Protein AF-A0A526TAL0-F1 (afdb_monomer_lite)

Structure (mmCIF, N/CA/C/O backbone):
data_AF-A0A526TAL0-F1
#
_entry.id   AF-A0A526TAL0-F1
#
loop_
_atom_site.group_PDB
_atom_site.id
_atom_site.type_symbol
_atom_site.label_atom_id
_atom_site.label_alt_id
_atom_site.label_comp_id
_atom_site.label_asym_id
_atom_site.label_entity_id
_atom_site.label_seq_id
_atom_site.pdbx_PDB_ins_code
_atom_site.Cartn_x
_atom_site.Cartn_y
_atom_site.Cartn_z
_atom_site.occupancy
_atom_site.B_iso_or_equiv
_atom_site.auth_seq_id
_atom_site.auth_comp_id
_atom_site.auth_asym_id
_atom_site.auth_atom_id
_atom_site.pdbx_PDB_model_num
ATOM 1 N N . MET A 1 1 ? -10.547 2.618 7.951 1.00 85.00 1 MET A N 1
ATOM 2 C CA . MET A 1 1 ? -10.160 3.101 6.609 1.00 85.00 1 MET A CA 1
ATOM 3 C C . MET A 1 1 ? -8.898 3.930 6.761 1.00 85.00 1 MET A C 1
ATOM 5 O O . MET A 1 1 ? -8.906 4.851 7.568 1.00 85.00 1 MET A O 1
ATOM 9 N N . VAL A 1 2 ? -7.821 3.562 6.070 1.00 91.44 2 VAL A N 1
ATOM 10 C CA . VAL A 1 2 ? -6.531 4.266 6.078 1.00 91.44 2 VAL A CA 1
ATOM 11 C C . VAL A 1 2 ? -6.143 4.567 4.636 1.00 91.44 2 VAL A C 1
ATOM 13 O O . VAL A 1 2 ? -6.151 3.665 3.799 1.00 91.44 2 VAL A O 1
ATOM 16 N N . GLU A 1 3 ? -5.804 5.824 4.355 1.00 92.56 3 GLU A N 1
ATOM 17 C CA . GLU A 1 3 ? -5.210 6.223 3.078 1.00 92.56 3 GLU A CA 1
ATOM 18 C C . GLU A 1 3 ? -3.700 5.956 3.130 1.00 92.56 3 GLU A C 1
ATOM 20 O O . GLU A 1 3 ? -2.984 6.483 3.983 1.00 92.56 3 GLU A O 1
ATOM 25 N N . VAL A 1 4 ? -3.213 5.128 2.211 1.00 91.94 4 VAL A N 1
ATOM 26 C CA . VAL A 1 4 ? -1.796 4.832 2.014 1.00 91.94 4 VAL A CA 1
ATOM 27 C C . VAL A 1 4 ? -1.317 5.605 0.798 1.00 91.94 4 VAL A C 1
ATOM 29 O O . VAL A 1 4 ? -1.811 5.411 -0.312 1.00 91.94 4 VAL A O 1
ATOM 32 N N . THR A 1 5 ? -0.333 6.477 1.008 1.00 93.31 5 THR A N 1
ATOM 33 C CA . THR A 1 5 ? 0.367 7.148 -0.090 1.00 93.31 5 THR A CA 1
ATOM 34 C C . THR A 1 5 ? 1.631 6.370 -0.434 1.00 93.31 5 THR A C 1
ATOM 36 O O . THR A 1 5 ? 2.522 6.224 0.404 1.00 93.31 5 THR A O 1
ATOM 39 N N . LEU A 1 6 ? 1.714 5.885 -1.671 1.00 91.00 6 LEU A N 1
ATOM 40 C CA . LEU A 1 6 ? 2.888 5.217 -2.217 1.00 91.00 6 LEU A CA 1
ATOM 41 C C . LEU A 1 6 ? 3.735 6.207 -3.014 1.00 91.00 6 LEU A C 1
ATOM 43 O O . LEU A 1 6 ? 3.238 6.924 -3.883 1.00 91.00 6 LEU A O 1
ATOM 47 N N . TRP A 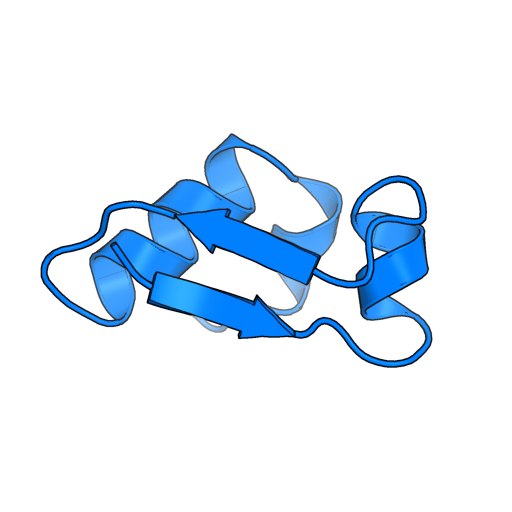1 7 ? 5.036 6.212 -2.735 1.00 89.69 7 TRP A N 1
ATOM 48 C CA . TRP A 1 7 ? 5.991 7.139 -3.336 1.00 89.69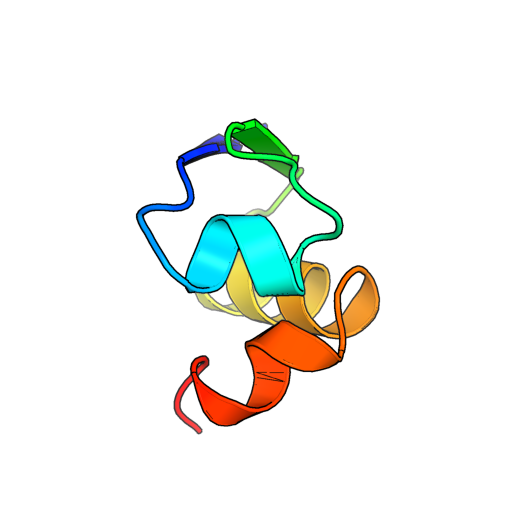 7 TRP A CA 1
ATOM 49 C C . TRP A 1 7 ? 6.926 6.427 -4.314 1.00 89.69 7 TRP A C 1
ATOM 51 O O . TRP A 1 7 ? 7.345 5.293 -4.083 1.00 89.69 7 TRP A O 1
ATOM 61 N N . GLY A 1 8 ? 7.292 7.122 -5.393 1.00 89.00 8 GLY A N 1
ATOM 62 C CA . GLY A 1 8 ? 8.321 6.675 -6.334 1.00 89.00 8 GLY A CA 1
ATOM 63 C C . GLY A 1 8 ? 8.052 5.283 -6.913 1.00 89.00 8 GLY A C 1
ATOM 64 O O . GLY A 1 8 ? 6.991 5.029 -7.484 1.00 89.00 8 GLY A O 1
ATOM 65 N N . SER A 1 9 ? 9.021 4.378 -6.760 1.00 87.81 9 SER A N 1
ATOM 66 C CA . SER A 1 9 ? 8.952 3.006 -7.278 1.00 87.81 9 SER A CA 1
ATOM 67 C C . SER A 1 9 ? 7.837 2.163 -6.652 1.00 87.81 9 SER A C 1
ATOM 69 O O . SER A 1 9 ? 7.360 1.244 -7.311 1.00 87.81 9 SER A O 1
ATOM 71 N N . LEU A 1 10 ? 7.369 2.488 -5.440 1.00 88.75 10 LEU A N 1
ATOM 72 C CA . LEU A 1 10 ? 6.270 1.762 -4.789 1.00 88.75 10 LEU A CA 1
ATOM 73 C C . LEU A 1 10 ? 4.929 1.992 -5.497 1.00 88.75 10 LEU A C 1
ATOM 75 O O . LEU A 1 10 ? 4.118 1.080 -5.608 1.00 88.75 10 LEU A O 1
ATOM 79 N N . ALA A 1 11 ? 4.693 3.196 -6.028 1.00 90.81 11 ALA A N 1
ATOM 80 C CA . ALA A 1 11 ? 3.489 3.451 -6.817 1.00 90.81 11 ALA A CA 1
ATOM 81 C C . ALA A 1 11 ? 3.508 2.632 -8.117 1.00 90.81 11 ALA A C 1
ATOM 83 O O . ALA A 1 11 ? 2.486 2.088 -8.525 1.00 90.81 11 ALA A O 1
ATOM 84 N N . ALA A 1 12 ? 4.681 2.487 -8.745 1.00 88.81 12 ALA A N 1
ATOM 85 C CA . ALA A 1 12 ? 4.837 1.682 -9.954 1.00 88.81 12 ALA A CA 1
ATOM 86 C C . ALA A 1 12 ? 4.567 0.188 -9.699 1.00 88.81 12 ALA A C 1
ATOM 88 O O . ALA A 1 12 ? 3.906 -0.456 -10.512 1.00 88.81 12 ALA A O 1
ATOM 89 N N . THR A 1 13 ? 5.007 -0.357 -8.559 1.00 87.69 13 THR A N 1
ATOM 90 C CA . THR A 1 13 ? 4.726 -1.754 -8.180 1.00 87.69 13 THR A CA 1
ATOM 91 C C . THR A 1 13 ? 3.267 -1.985 -7.778 1.00 87.69 13 THR A C 1
ATOM 93 O O . THR A 1 13 ? 2.779 -3.105 -7.911 1.00 87.69 13 THR A O 1
ATOM 96 N N . ALA A 1 14 ? 2.539 -0.935 -7.385 1.00 88.50 14 ALA A N 1
ATOM 97 C CA . ALA A 1 14 ? 1.094 -0.956 -7.149 1.00 88.50 14 ALA A CA 1
ATOM 98 C C . ALA A 1 14 ? 0.246 -0.618 -8.399 1.00 88.50 14 ALA A C 1
ATOM 100 O O . ALA A 1 14 ? -0.884 -0.126 -8.298 1.00 88.50 14 ALA A O 1
ATOM 101 N N . GLY A 1 15 ? 0.788 -0.850 -9.599 1.00 84.69 15 GLY A N 1
ATOM 102 C CA . GLY A 1 15 ? 0.084 -0.621 -10.867 1.00 84.69 15 GLY A CA 1
ATOM 103 C C . GLY A 1 15 ? -0.057 0.854 -11.254 1.00 84.69 15 GLY A C 1
ATOM 104 O O . GLY A 1 15 ? -0.962 1.206 -12.003 1.00 84.69 15 GLY A O 1
ATOM 105 N N . GLY A 1 16 ? 0.810 1.724 -10.733 1.00 85.94 16 GLY A N 1
ATOM 106 C CA . GLY A 1 16 ? 0.764 3.175 -10.941 1.00 85.94 16 GLY A CA 1
ATOM 107 C C . GLY A 1 16 ? -0.117 3.927 -9.939 1.00 85.94 16 GLY A C 1
ATOM 108 O O . GLY A 1 16 ? -0.213 5.151 -10.022 1.00 85.94 16 GLY A O 1
ATOM 109 N N . ASN A 1 17 ? -0.737 3.232 -8.980 1.00 85.12 17 ASN A N 1
ATOM 110 C CA . ASN A 1 17 ? -1.580 3.857 -7.966 1.00 85.12 17 ASN A CA 1
ATOM 111 C C . ASN A 1 17 ? -0.722 4.454 -6.847 1.00 85.12 17 ASN A C 1
ATOM 113 O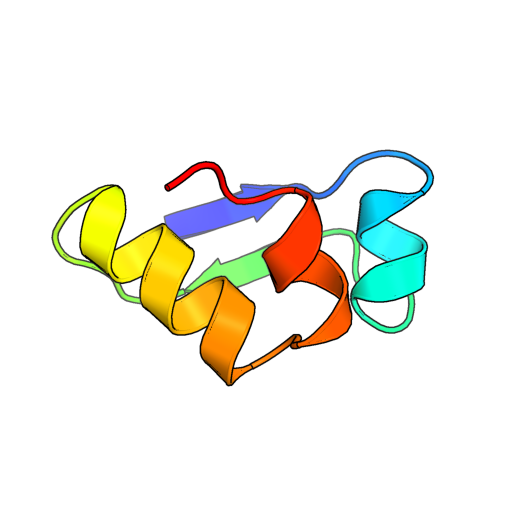 O . ASN A 1 17 ? -0.071 3.740 -6.087 1.00 85.12 17 ASN A O 1
ATOM 117 N N . SER A 1 18 ? -0.739 5.780 -6.731 1.00 89.25 18 SER A N 1
ATOM 118 C CA . SER A 1 18 ? -0.033 6.510 -5.671 1.00 89.25 18 SER A CA 1
ATOM 119 C C . SER A 1 18 ? -0.854 6.668 -4.391 1.00 89.25 18 SER A C 1
ATOM 121 O O . SER A 1 18 ? -0.283 6.965 -3.345 1.00 89.25 18 SER A O 1
ATOM 123 N N . LYS A 1 19 ? -2.174 6.466 -4.452 1.00 92.31 19 LYS A N 1
ATOM 124 C CA . LYS A 1 19 ? -3.084 6.521 -3.303 1.00 92.31 19 LYS A CA 1
ATOM 125 C C . LYS A 1 19 ? -3.965 5.286 -3.277 1.00 92.31 19 LYS A C 1
ATOM 127 O O . LYS A 1 19 ? -4.609 4.973 -4.275 1.00 92.31 19 LYS A O 1
ATOM 132 N N . ILE A 1 20 ? -3.982 4.603 -2.141 1.00 90.94 20 ILE A N 1
ATOM 133 C CA . ILE A 1 20 ? -4.740 3.369 -1.941 1.00 90.94 20 ILE A CA 1
ATOM 134 C C . ILE A 1 20 ? -5.481 3.485 -0.617 1.00 90.94 20 ILE A C 1
ATOM 136 O O . ILE A 1 20 ? -4.888 3.847 0.397 1.00 90.94 20 ILE A O 1
ATOM 140 N N . GLU A 1 21 ? -6.766 3.157 -0.610 1.00 92.81 21 GLU A N 1
ATOM 141 C CA . GLU A 1 21 ? -7.541 3.055 0.622 1.00 92.81 21 GLU A CA 1
ATOM 142 C C . GLU A 1 21 ? -7.585 1.602 1.087 1.00 92.81 21 GLU A C 1
ATOM 144 O O . GLU A 1 21 ? -8.020 0.713 0.357 1.00 92.81 21 GLU A O 1
ATOM 149 N N . ILE A 1 22 ? -7.133 1.355 2.317 1.00 91.81 22 ILE A N 1
ATOM 150 C CA . ILE A 1 22 ? -7.169 0.028 2.931 1.00 91.81 22 ILE A CA 1
ATOM 151 C C . ILE A 1 22 ? -7.871 0.105 4.273 1.00 91.81 22 ILE A C 1
ATOM 153 O O . ILE A 1 22 ? -7.575 0.927 5.143 1.00 91.81 22 ILE A O 1
ATOM 157 N N . GLU A 1 23 ? -8.810 -0.806 4.475 1.00 93.31 23 GLU A N 1
ATOM 1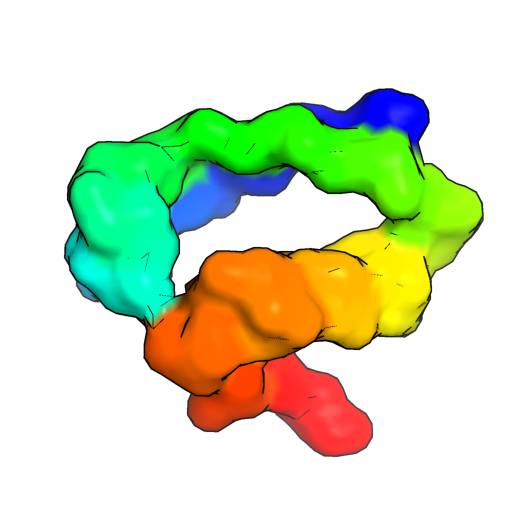58 C CA . GLU A 1 23 ? -9.381 -1.043 5.785 1.00 93.31 23 GLU A CA 1
ATOM 159 C C . GLU A 1 23 ? -8.462 -1.979 6.570 1.00 93.31 23 GLU A C 1
ATOM 161 O O . GLU A 1 23 ? -8.304 -3.138 6.206 1.00 93.31 23 GLU A O 1
ATOM 166 N N . ALA A 1 24 ? -7.839 -1.495 7.639 1.00 93.12 24 ALA A N 1
ATOM 167 C CA . ALA A 1 24 ? -7.007 -2.292 8.534 1.00 93.12 24 ALA A CA 1
ATOM 168 C C . ALA A 1 24 ? -7.161 -1.781 9.967 1.00 93.12 24 ALA A C 1
ATOM 170 O O . ALA A 1 24 ? -7.346 -0.578 10.172 1.00 93.12 24 ALA A O 1
ATOM 171 N N . LYS A 1 25 ? -7.091 -2.684 10.950 1.00 92.75 25 LYS A N 1
ATOM 172 C CA . LYS A 1 25 ? -7.182 -2.320 12.373 1.00 92.75 25 LYS A CA 1
ATOM 173 C C . LYS A 1 25 ? -5.837 -1.917 12.981 1.00 92.75 25 LYS A C 1
ATOM 175 O O . LYS A 1 25 ? -5.804 -1.235 13.999 1.00 92.75 25 LYS A O 1
ATOM 180 N N . ASP A 1 26 ? -4.739 -2.355 12.369 1.00 92.19 26 ASP A N 1
ATOM 181 C CA . ASP A 1 26 ? -3.371 -2.111 12.811 1.00 92.19 26 ASP A CA 1
ATOM 182 C C . ASP A 1 26 ? -2.393 -2.151 11.623 1.00 92.19 26 ASP A C 1
ATOM 184 O O . ASP A 1 26 ? -2.754 -2.505 10.497 1.00 92.19 26 ASP A O 1
ATOM 188 N N . ILE A 1 27 ? -1.139 -1.775 11.881 1.00 90.88 27 ILE A N 1
ATOM 189 C CA . ILE A 1 27 ? -0.093 -1.692 10.857 1.00 90.88 27 ILE A CA 1
ATOM 190 C C . ILE A 1 27 ? 0.257 -3.059 10.240 1.00 90.88 27 ILE A C 1
ATOM 192 O O . ILE A 1 27 ? 0.571 -3.127 9.055 1.00 90.88 27 ILE A O 1
ATOM 196 N N . ARG A 1 28 ? 0.160 -4.162 10.999 1.00 91.56 28 ARG A N 1
ATOM 197 C CA . ARG A 1 28 ? 0.462 -5.508 10.482 1.00 91.56 28 ARG A CA 1
ATOM 198 C C . ARG A 1 28 ? -0.634 -5.973 9.534 1.00 91.56 28 ARG A C 1
ATOM 200 O O . ARG A 1 28 ? -0.335 -6.539 8.488 1.00 91.56 28 ARG A O 1
ATOM 207 N N . GLU A 1 29 ? -1.896 -5.720 9.875 1.00 93.75 29 GLU A N 1
ATOM 208 C CA . GLU A 1 29 ? -3.021 -6.001 8.984 1.00 93.75 29 GLU A CA 1
ATOM 209 C C . GLU A 1 29 ? -2.956 -5.142 7.715 1.00 93.75 29 GLU A C 1
ATOM 211 O O . GLU A 1 29 ? -3.224 -5.659 6.633 1.00 93.75 29 GLU A O 1
ATOM 216 N N . LEU A 1 30 ? -2.555 -3.871 7.827 1.00 93.00 30 LEU A N 1
ATOM 217 C CA . LEU A 1 30 ? -2.358 -2.985 6.676 1.00 93.00 30 LEU A CA 1
ATOM 218 C C . LEU A 1 30 ? -1.309 -3.549 5.716 1.00 93.00 30 LEU A C 1
ATOM 220 O O . LEU A 1 30 ? -1.573 -3.677 4.524 1.00 93.00 30 LEU A O 1
ATOM 224 N N . PHE A 1 31 ? -0.152 -3.945 6.240 1.00 91.69 31 PHE A N 1
ATOM 225 C CA . PHE A 1 31 ? 0.911 -4.557 5.452 1.00 91.69 31 PHE A CA 1
ATOM 226 C C . PHE A 1 31 ? 0.503 -5.890 4.829 1.00 91.69 31 PHE A C 1
ATOM 228 O O . PHE A 1 31 ? 0.734 -6.101 3.641 1.00 91.69 31 PHE A O 1
ATOM 235 N N . ARG A 1 32 ? -0.182 -6.755 5.583 1.00 92.38 32 ARG A N 1
ATOM 236 C CA . ARG A 1 32 ? -0.701 -8.013 5.040 1.00 92.38 32 ARG A CA 1
ATOM 237 C C . ARG A 1 32 ? -1.663 -7.761 3.876 1.00 92.38 32 ARG A C 1
ATOM 239 O O . ARG A 1 32 ? -1.502 -8.362 2.822 1.00 92.38 32 ARG A O 1
ATOM 246 N N . LYS A 1 33 ? -2.616 -6.836 4.034 1.00 92.81 33 LYS A N 1
ATOM 247 C CA . LYS A 1 33 ? -3.575 -6.476 2.975 1.00 92.81 33 LYS A CA 1
ATOM 248 C C . LYS A 1 33 ? -2.902 -5.824 1.769 1.00 92.81 33 LYS A C 1
ATOM 250 O O . LYS A 1 33 ? -3.312 -6.086 0.643 1.00 92.81 33 LYS A O 1
ATOM 255 N N . LEU A 1 34 ? -1.869 -5.006 1.984 1.00 91.44 34 LEU A N 1
ATOM 256 C CA . LEU A 1 34 ? -1.062 -4.443 0.898 1.00 91.44 34 LEU A CA 1
ATOM 257 C C . LEU A 1 34 ? -0.338 -5.534 0.108 1.00 91.44 34 LEU A C 1
ATOM 259 O O . LEU A 1 34 ? -0.383 -5.495 -1.114 1.00 91.44 34 LEU A O 1
ATOM 263 N N . ALA A 1 35 ? 0.283 -6.507 0.777 1.00 91.12 35 ALA A N 1
ATOM 264 C CA . ALA A 1 35 ? 0.956 -7.621 0.110 1.00 91.12 35 ALA A CA 1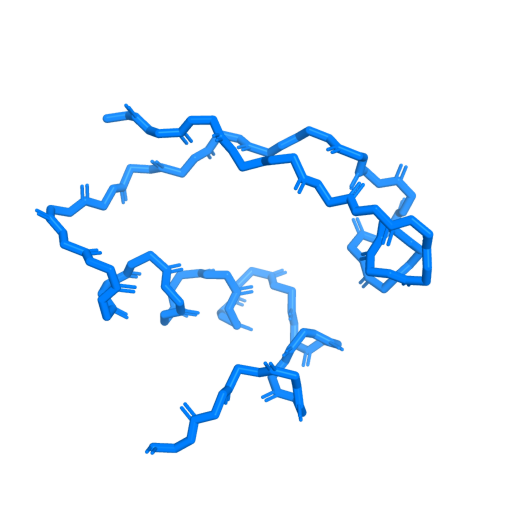
ATOM 265 C C . ALA A 1 35 ? -0.036 -8.550 -0.617 1.00 91.12 35 ALA A C 1
ATOM 267 O O . ALA A 1 35 ? 0.233 -8.976 -1.735 1.00 91.12 35 ALA A O 1
ATOM 268 N N . GLU A 1 36 ? -1.209 -8.811 -0.025 1.00 91.56 36 GLU A N 1
ATOM 269 C CA . GLU A 1 36 ? -2.282 -9.600 -0.648 1.00 91.56 36 GLU A CA 1
ATOM 270 C C . GLU A 1 36 ? -2.818 -8.940 -1.931 1.00 91.56 36 GLU A C 1
ATOM 272 O O . GLU A 1 36 ? -3.024 -9.620 -2.935 1.00 91.56 36 GLU A O 1
ATOM 277 N N . GLN A 1 37 ? -3.044 -7.620 -1.915 1.00 90.00 37 GLN A N 1
ATOM 278 C CA . GLN A 1 37 ? -3.565 -6.885 -3.076 1.00 90.00 37 GLN A CA 1
ATOM 279 C C . GLN A 1 37 ? -2.480 -6.538 -4.103 1.00 90.00 37 GLN A C 1
ATOM 281 O O . GLN A 1 37 ? -2.753 -6.492 -5.303 1.00 90.00 37 GLN A O 1
ATOM 286 N N . TYR A 1 38 ? -1.251 -6.310 -3.644 1.00 91.25 38 TYR A N 1
ATOM 287 C CA . TYR A 1 38 ? -0.113 -5.914 -4.464 1.00 91.25 38 TYR A CA 1
ATOM 288 C C . TYR A 1 38 ? 1.112 -6.768 -4.100 1.00 91.25 38 TYR A C 1
ATOM 290 O O . TYR A 1 38 ? 1.991 -6.304 -3.369 1.00 91.25 38 TYR A O 1
ATOM 298 N N . PRO A 1 39 ? 1.238 -7.989 -4.656 1.00 89.12 39 PRO A N 1
ATOM 299 C CA . PRO A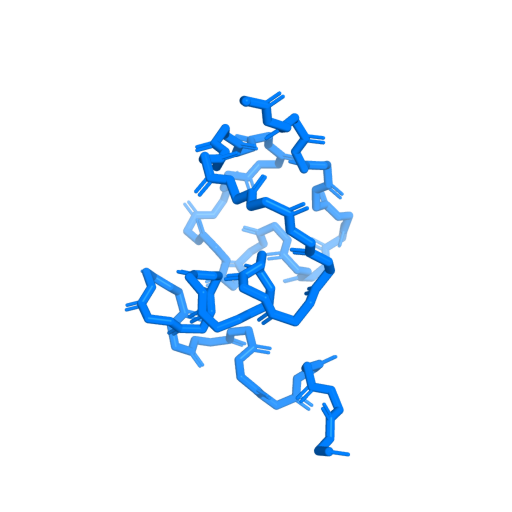 1 39 ? 2.363 -8.887 -4.363 1.00 89.12 39 PRO A CA 1
ATOM 300 C C . PRO A 1 39 ? 3.742 -8.271 -4.649 1.00 89.12 39 PRO A C 1
ATOM 302 O O . PRO A 1 39 ? 4.735 -8.608 -4.014 1.00 89.12 39 PRO A O 1
ATOM 305 N N . GLY A 1 40 ? 3.818 -7.296 -5.563 1.00 88.62 40 GLY A N 1
ATOM 306 C CA . GLY A 1 40 ? 5.042 -6.532 -5.830 1.00 88.62 40 GLY A CA 1
ATOM 307 C C . GLY A 1 40 ? 5.520 -5.647 -4.667 1.00 88.62 40 GLY A C 1
ATOM 308 O O . GLY A 1 40 ? 6.648 -5.155 -4.710 1.00 88.62 40 GLY A O 1
ATOM 309 N N . LEU A 1 41 ? 4.689 -5.432 -3.640 1.00 89.62 41 LEU A N 1
ATOM 310 C CA . LEU A 1 41 ? 5.051 -4.729 -2.406 1.00 89.62 41 LEU A CA 1
ATOM 311 C C . LEU A 1 41 ? 5.631 -5.661 -1.336 1.00 89.62 41 LEU A C 1
ATOM 313 O O . LEU A 1 41 ? 6.304 -5.173 -0.434 1.00 89.62 41 LEU A O 1
ATOM 317 N N . GLU A 1 42 ? 5.432 -6.977 -1.444 1.00 89.12 42 GLU A N 1
ATOM 318 C CA . GLU A 1 42 ? 5.873 -7.965 -0.450 1.00 89.12 42 GLU A CA 1
ATOM 319 C C . GLU A 1 42 ? 7.382 -7.887 -0.122 1.00 89.12 42 GLU A C 1
ATOM 321 O O . GLU A 1 42 ? 7.717 -7.910 1.058 1.00 89.12 42 GLU A O 1
ATOM 326 N N . PRO A 1 43 ? 8.309 -7.668 -1.082 1.00 89.62 43 PRO A N 1
ATOM 327 C CA . PRO A 1 43 ? 9.737 -7.510 -0.771 1.00 89.62 43 PRO A CA 1
ATOM 328 C C . PRO A 1 43 ? 10.092 -6.256 0.043 1.00 89.62 43 PRO A C 1
ATOM 330 O O . PRO A 1 43 ? 11.199 -6.159 0.566 1.00 89.62 43 PRO A O 1
ATOM 333 N N . TRP A 1 44 ? 9.191 -5.273 0.095 1.00 85.38 44 TRP A N 1
ATOM 334 C CA . TRP A 1 44 ? 9.382 -3.985 0.773 1.00 85.38 44 TRP A CA 1
ATOM 335 C C . TRP A 1 44 ? 8.673 -3.920 2.127 1.00 85.38 44 TRP A C 1
ATOM 337 O O . TRP A 1 44 ? 8.845 -2.960 2.877 1.00 85.38 44 TRP A O 1
ATOM 347 N N . ILE A 1 45 ? 7.852 -4.925 2.418 1.00 85.50 45 ILE A N 1
ATOM 348 C CA . ILE A 1 45 ? 7.111 -5.076 3.658 1.00 85.50 45 ILE A CA 1
ATOM 349 C C . ILE A 1 45 ? 7.918 -6.062 4.503 1.00 85.50 45 ILE A C 1
ATOM 351 O O . ILE A 1 45 ? 7.908 -7.265 4.258 1.00 85.50 45 ILE A O 1
ATOM 355 N N . ASP A 1 46 ? 8.701 -5.515 5.432 1.00 71.88 46 ASP A N 1
ATOM 356 C CA . ASP A 1 46 ? 9.646 -6.284 6.245 1.00 71.88 46 ASP A CA 1
ATOM 357 C C . ASP A 1 46 ? 8.942 -7.342 7.121 1.00 71.88 46 ASP A C 1
ATOM 359 O O . ASP A 1 46 ? 7.760 -7.207 7.460 1.00 71.88 46 ASP A O 1
ATOM 363 N N . LYS A 1 47 ? 9.681 -8.407 7.444 1.00 59.94 47 LYS A N 1
ATOM 364 C CA . LYS A 1 47 ? 9.191 -9.661 8.045 1.00 59.94 47 LYS A CA 1
ATOM 365 C C . LYS A 1 47 ? 8.872 -9.568 9.540 1.00 59.94 47 LYS A C 1
ATOM 367 O O . LYS A 1 47 ? 9.671 -8.969 10.291 1.00 59.94 47 LYS A O 1
#

Foldseek 3Di:
DDWAADDDVRCVLLVVHRIDDDDDPDPVRVLVVCCVNRVSCVVVSDD

Radius of gyration: 9.79 Å; chains: 1; bounding box: 20×17×24 Å

Secondary structure (DSSP, 8-state):
-EEEEP-THHHHHTTT-SEEEE--SSHHHHHHHHHHH-GGGGGGS--

Sequence (47 aa):
MVEVTLWGSLAATAGGNSKIEIEAKDIRELFRKLAEQYPGLEPWIDK

pLDDT: mean 89.17, std 5.61, range [59.94, 93.75]